Protein AF-A0A2S5BBV4-F1 (afdb_monomer_lite)

Foldseek 3Di:
DDDDPPPQFAAPQPGHGFDAADPQCCPQPVDGHTHNDVVSCVVCVVPCVQQTHVCVVVPDGDDDDPVRVVVVVVVVVVDDD

pLDDT: mean 86.83, std 15.15, range [34.16, 96.5]

Secondary structure (DSSP, 8-state):
-----S--EEPTTT--EE-EE-HHHHHHH----EES-HHHHHHTHHHHTTT-GGGTTTT-PPPPPHHHHHHHHHHHHH---

InterPro domains:
  IPR002893 Zinc finger, MYND-type [PF01753] (11-52)

Radius of gyration: 17.52 Å; chains: 1; bounding box: 59×32×27 Å

Sequence (81 aa):
MSTAPRSSGACLACGAPASLRCSACATKSSMDIVFCSAAHQKEVWSTHKLVCGKRAHPFKLPPFSQQEADYVAWQCIKEPE

Structure (mmCIF, N/CA/C/O backbone):
data_AF-A0A2S5BBV4-F1
#
_entry.id   AF-A0A2S5BBV4-F1
#
loop_
_atom_site.group_PDB
_atom_site.id
_atom_site.type_symbol
_atom_site.label_atom_id
_atom_site.label_alt_id
_atom_site.label_comp_id
_atom_site.label_asym_id
_atom_site.label_entity_id
_atom_site.label_seq_id
_atom_site.pdbx_PDB_ins_code
_atom_site.Cartn_x
_atom_site.Cartn_y
_atom_site.Cartn_z
_atom_site.occupancy
_atom_site.B_iso_or_equiv
_atom_site.auth_seq_id
_atom_site.auth_comp_id
_atom_site.auth_asym_id
_atom_site.auth_atom_id
_atom_site.pdbx_PDB_model_num
ATOM 1 N N . MET A 1 1 ? 26.924 -22.764 -14.460 1.00 34.16 1 MET A N 1
ATOM 2 C CA . MET A 1 1 ? 26.605 -22.298 -13.094 1.00 34.16 1 MET A CA 1
ATOM 3 C C . MET A 1 1 ? 25.148 -21.867 -13.080 1.00 34.16 1 MET A C 1
ATOM 5 O O . MET A 1 1 ? 24.844 -20.772 -13.530 1.00 34.16 1 MET A O 1
ATOM 9 N N . SER A 1 2 ? 24.244 -22.758 -12.676 1.00 43.25 2 SER A N 1
ATOM 10 C CA . SER A 1 2 ? 22.807 -22.469 -12.641 1.00 43.25 2 SER A CA 1
ATOM 11 C C . SER A 1 2 ? 22.484 -21.716 -11.356 1.00 43.25 2 SER A C 1
ATOM 13 O O . SER A 1 2 ? 22.434 -22.304 -10.279 1.00 43.25 2 SER A O 1
ATOM 15 N N . THR A 1 3 ? 22.318 -20.401 -11.454 1.00 43.88 3 THR A N 1
ATOM 16 C CA . THR A 1 3 ? 21.766 -19.588 -10.374 1.00 43.88 3 THR A CA 1
ATOM 17 C C . THR A 1 3 ? 20.262 -19.834 -10.325 1.00 43.88 3 THR A C 1
ATOM 19 O O . THR A 1 3 ? 19.517 -19.414 -11.207 1.00 43.88 3 THR A O 1
ATOM 22 N N . ALA A 1 4 ? 19.808 -20.565 -9.307 1.00 44.75 4 ALA A N 1
ATOM 23 C CA . ALA A 1 4 ? 18.388 -20.712 -9.011 1.00 44.75 4 ALA A CA 1
ATOM 24 C C . ALA A 1 4 ? 17.718 -19.320 -8.953 1.00 44.75 4 ALA A C 1
ATOM 26 O O . ALA A 1 4 ? 18.315 -18.387 -8.395 1.00 44.75 4 ALA A O 1
ATOM 27 N N . PRO A 1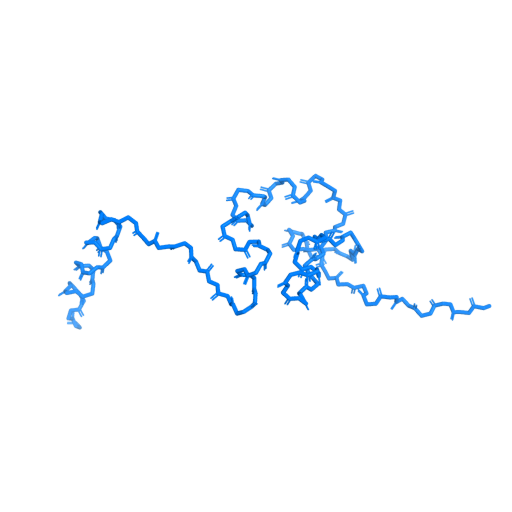 5 ? 16.513 -19.129 -9.520 1.00 46.72 5 PRO A N 1
ATOM 28 C CA . PRO A 1 5 ? 15.849 -17.839 -9.449 1.00 46.72 5 PRO A CA 1
ATOM 29 C C . PRO A 1 5 ? 15.553 -17.505 -7.984 1.00 46.72 5 PRO A C 1
ATOM 31 O O . PRO A 1 5 ? 14.838 -18.224 -7.288 1.00 46.72 5 PRO A O 1
ATOM 34 N N . ARG A 1 6 ? 16.132 -16.393 -7.517 1.00 53.75 6 ARG A N 1
ATOM 35 C CA . ARG A 1 6 ? 15.781 -15.718 -6.262 1.00 53.75 6 ARG A CA 1
ATOM 36 C C . ARG A 1 6 ? 14.281 -15.443 -6.295 1.00 53.75 6 ARG A C 1
ATOM 38 O O . ARG A 1 6 ? 13.902 -14.517 -7.002 1.00 53.75 6 ARG A O 1
ATOM 45 N N . SER A 1 7 ? 13.485 -16.275 -5.616 1.00 56.31 7 SER A N 1
ATOM 46 C CA . SER A 1 7 ? 12.014 -16.224 -5.509 1.00 56.31 7 SER A CA 1
ATOM 47 C C . SER A 1 7 ? 11.367 -15.183 -6.432 1.00 56.31 7 SER A C 1
ATOM 49 O O . SER A 1 7 ? 11.076 -14.053 -6.035 1.00 56.31 7 SER A O 1
ATOM 51 N N . SER A 1 8 ? 11.228 -15.547 -7.706 1.00 62.38 8 SER A N 1
ATOM 52 C CA . SER A 1 8 ? 10.514 -14.750 -8.697 1.00 62.38 8 SER A CA 1
ATOM 53 C C . SER A 1 8 ? 9.031 -14.814 -8.355 1.00 62.38 8 SER A C 1
ATOM 55 O O . SER A 1 8 ? 8.382 -15.830 -8.591 1.00 62.38 8 SER A O 1
ATOM 57 N N . GLY A 1 9 ? 8.527 -13.755 -7.725 1.00 82.44 9 GLY A N 1
ATOM 58 C CA . GLY A 1 9 ? 7.100 -13.588 -7.479 1.00 82.44 9 GLY A CA 1
ATOM 59 C C . GLY A 1 9 ? 6.384 -13.073 -8.727 1.00 82.44 9 GLY A C 1
ATOM 60 O O . GLY A 1 9 ? 7.009 -12.662 -9.707 1.00 82.44 9 GLY A O 1
ATOM 61 N N . ALA A 1 10 ? 5.058 -13.077 -8.681 1.00 92.69 10 ALA A N 1
ATOM 62 C CA . ALA A 1 10 ? 4.228 -12.440 -9.692 1.00 92.69 10 ALA A CA 1
ATOM 63 C C . ALA A 1 10 ? 4.093 -10.940 -9.394 1.00 92.69 10 ALA A C 1
ATOM 65 O O . ALA A 1 10 ? 3.962 -10.535 -8.238 1.00 92.69 10 ALA A O 1
ATOM 66 N N . CYS A 1 11 ? 4.123 -10.109 -10.433 1.00 94.81 11 CYS A N 1
ATOM 67 C CA . CYS A 1 11 ? 3.887 -8.679 -10.317 1.00 94.81 11 CYS A CA 1
ATOM 68 C C . CYS A 1 11 ? 2.509 -8.439 -9.697 1.00 94.81 11 CYS A C 1
ATOM 70 O O . CYS A 1 11 ? 1.514 -8.914 -10.234 1.00 94.81 11 CYS A O 1
ATOM 72 N N . LEU A 1 12 ? 2.437 -7.636 -8.633 1.00 92.56 12 LEU A N 1
ATOM 73 C CA . LEU A 1 12 ? 1.163 -7.340 -7.969 1.00 92.56 12 LEU A CA 1
ATOM 74 C C . LEU A 1 12 ? 0.125 -6.683 -8.902 1.00 92.56 12 LEU A C 1
ATOM 76 O O . LEU A 1 12 ? -1.068 -6.860 -8.697 1.00 92.56 12 LEU A O 1
ATOM 80 N N . ALA A 1 13 ? 0.570 -5.928 -9.910 1.00 94.25 13 ALA A N 1
ATOM 81 C CA . ALA A 1 13 ? -0.324 -5.213 -10.821 1.00 94.25 13 ALA A CA 1
ATOM 82 C C . ALA A 1 13 ? -0.834 -6.083 -11.983 1.00 94.25 13 ALA A C 1
ATOM 84 O O . ALA A 1 13 ? -2.010 -6.023 -12.316 1.00 94.25 13 ALA A O 1
ATOM 85 N N . CYS A 1 14 ? 0.039 -6.888 -12.605 1.00 95.00 14 CYS A N 1
ATOM 86 C CA . CYS A 1 14 ? -0.286 -7.596 -13.853 1.00 95.00 14 CYS A CA 1
ATOM 87 C C . CYS A 1 14 ? -0.046 -9.114 -13.828 1.00 95.00 14 CYS A C 1
ATOM 89 O O . CYS A 1 14 ? -0.275 -9.784 -14.829 1.00 95.00 14 CYS A O 1
ATOM 91 N N . GLY A 1 15 ? 0.480 -9.670 -12.735 1.00 93.31 15 GLY A N 1
ATOM 92 C CA . GLY A 1 15 ? 0.763 -11.102 -12.596 1.00 93.31 15 GLY A CA 1
ATOM 93 C C . GLY A 1 15 ? 2.018 -11.613 -13.320 1.00 93.31 15 GLY A C 1
ATOM 94 O O . GLY A 1 15 ? 2.430 -12.746 -13.085 1.00 93.31 15 GLY A O 1
ATOM 95 N N . ALA A 1 16 ? 2.669 -10.802 -14.161 1.00 93.62 16 ALA A N 1
ATOM 96 C CA . ALA A 1 16 ? 3.878 -11.212 -14.882 1.00 93.62 16 ALA A CA 1
ATOM 97 C C . ALA A 1 16 ? 5.056 -11.517 -13.929 1.00 93.62 16 ALA A C 1
ATOM 99 O O . ALA A 1 16 ? 5.139 -10.897 -12.865 1.00 93.62 16 ALA A O 1
ATOM 100 N N . PRO A 1 17 ? 6.006 -12.399 -14.300 1.00 94.12 17 PRO A N 1
ATOM 101 C CA . PRO A 1 17 ? 7.200 -12.655 -13.499 1.00 94.12 17 PRO A CA 1
ATOM 102 C C . PRO A 1 17 ? 7.941 -11.362 -13.143 1.00 94.12 17 PRO A C 1
ATOM 104 O O . PRO A 1 17 ? 8.199 -10.512 -13.996 1.00 94.12 17 PRO A O 1
ATOM 107 N N . ALA A 1 18 ? 8.263 -11.209 -11.863 1.00 93.06 18 ALA A N 1
ATOM 108 C CA . ALA A 1 18 ? 8.733 -9.959 -11.295 1.00 93.06 18 ALA A CA 1
ATOM 109 C C . ALA A 1 18 ? 9.860 -10.176 -10.283 1.00 93.06 18 ALA A C 1
ATOM 111 O O . ALA A 1 18 ? 9.933 -11.189 -9.586 1.00 93.06 18 ALA A O 1
ATOM 112 N N . SER A 1 19 ? 10.738 -9.179 -10.183 1.00 91.44 19 SER A N 1
ATOM 113 C CA . SER A 1 19 ? 11.873 -9.183 -9.254 1.00 91.44 19 SER A CA 1
ATOM 114 C C . SER A 1 19 ? 12.073 -7.852 -8.527 1.00 91.44 19 SER A C 1
ATOM 116 O O . SER A 1 19 ? 12.772 -7.820 -7.513 1.00 91.44 19 SER A O 1
ATOM 118 N N . LEU A 1 20 ? 11.448 -6.760 -8.988 1.00 92.75 20 LEU A N 1
ATOM 119 C CA . LEU A 1 20 ? 11.550 -5.455 -8.340 1.00 92.75 20 LEU A CA 1
ATOM 120 C C . LEU A 1 20 ? 10.695 -5.448 -7.073 1.00 92.75 20 LEU A C 1
ATOM 122 O O . LEU A 1 20 ? 9.472 -5.460 -7.152 1.00 92.75 20 LEU A O 1
ATOM 126 N N . ARG A 1 21 ? 11.325 -5.419 -5.898 1.00 93.81 21 ARG A N 1
ATOM 127 C CA . ARG A 1 21 ? 10.618 -5.476 -4.610 1.00 93.81 21 ARG A CA 1
ATOM 128 C C . ARG A 1 21 ? 10.357 -4.088 -4.038 1.00 93.81 21 ARG A C 1
ATOM 130 O O . ARG A 1 21 ? 11.193 -3.193 -4.159 1.00 93.81 21 ARG A O 1
ATOM 137 N N . CYS A 1 22 ? 9.249 -3.927 -3.316 1.00 94.88 22 CYS A N 1
ATOM 138 C CA . CYS A 1 22 ? 9.066 -2.755 -2.462 1.00 94.88 22 CYS A CA 1
ATOM 139 C C . CYS A 1 22 ? 10.017 -2.833 -1.257 1.00 94.88 22 CYS A C 1
ATOM 141 O O . CYS A 1 22 ? 9.793 -3.612 -0.328 1.00 94.88 22 CYS A O 1
ATOM 143 N N . SER A 1 23 ? 11.059 -1.996 -1.249 1.00 93.06 23 SER A N 1
ATOM 144 C CA . SER A 1 23 ? 12.095 -1.981 -0.204 1.00 93.06 23 SER A CA 1
ATOM 145 C C . SER A 1 23 ? 11.521 -1.803 1.202 1.00 93.06 23 SER A C 1
ATOM 147 O O . SER A 1 23 ? 11.955 -2.467 2.143 1.00 93.06 23 SER A O 1
ATOM 149 N N . ALA A 1 24 ? 10.500 -0.958 1.360 1.00 94.88 24 ALA A N 1
ATOM 150 C CA . ALA A 1 24 ? 9.857 -0.732 2.648 1.00 94.88 24 ALA A CA 1
ATOM 151 C C . ALA A 1 24 ? 9.128 -1.979 3.169 1.00 94.88 24 ALA A C 1
ATOM 153 O O . ALA A 1 24 ? 9.165 -2.228 4.369 1.00 94.88 24 ALA A O 1
ATOM 154 N N . CYS A 1 25 ? 8.480 -2.761 2.302 1.00 95.00 25 CYS A N 1
ATOM 155 C CA . CYS A 1 25 ? 7.785 -3.984 2.717 1.00 95.00 25 CYS A CA 1
ATOM 156 C C . CYS A 1 25 ? 8.775 -5.114 3.016 1.00 95.00 25 CYS A C 1
ATOM 158 O O . CYS A 1 25 ? 8.674 -5.758 4.058 1.00 95.00 25 CYS A O 1
ATOM 160 N N . ALA A 1 26 ? 9.800 -5.265 2.175 1.00 93.06 26 ALA A N 1
ATOM 161 C CA . ALA A 1 26 ? 10.852 -6.250 2.397 1.00 93.06 26 ALA A CA 1
ATOM 162 C C . ALA A 1 26 ? 11.571 -6.018 3.740 1.00 93.06 26 ALA A C 1
ATOM 164 O O . ALA A 1 26 ? 11.805 -6.956 4.493 1.00 93.06 26 ALA A O 1
ATOM 165 N N . THR A 1 27 ? 11.870 -4.758 4.079 1.00 93.94 27 THR A N 1
ATOM 166 C CA . THR A 1 27 ? 12.627 -4.421 5.300 1.00 93.94 27 THR A CA 1
ATOM 167 C C . THR A 1 27 ? 11.776 -4.303 6.561 1.00 93.94 27 THR A C 1
ATOM 169 O O . THR A 1 27 ? 12.249 -4.642 7.641 1.00 93.94 27 THR A O 1
ATOM 172 N N . LYS A 1 28 ? 10.541 -3.790 6.469 1.00 94.62 28 LYS A N 1
ATOM 173 C CA . LYS A 1 28 ? 9.743 -3.425 7.658 1.00 94.62 28 LYS A CA 1
ATOM 174 C C . LYS A 1 28 ? 8.662 -4.437 8.028 1.00 94.62 28 LYS A C 1
ATOM 176 O O . LYS A 1 28 ? 8.090 -4.304 9.106 1.00 94.62 28 LYS A O 1
ATOM 181 N N . SER A 1 29 ? 8.339 -5.373 7.142 1.00 90.44 29 SER A N 1
ATOM 182 C CA . SER A 1 29 ? 7.267 -6.359 7.344 1.00 90.44 29 SER A CA 1
ATOM 183 C C . SER A 1 29 ? 7.586 -7.735 6.765 1.00 90.44 29 SER A C 1
ATOM 185 O O . SER A 1 29 ? 6.697 -8.581 6.709 1.00 90.44 29 SER A O 1
ATOM 187 N N . SER A 1 30 ? 8.835 -7.974 6.336 1.00 88.12 30 SER A N 1
ATOM 188 C CA . SER A 1 30 ? 9.283 -9.244 5.734 1.00 88.12 30 SER A CA 1
ATOM 189 C C . SER A 1 30 ? 8.388 -9.738 4.585 1.00 88.12 30 SER A C 1
ATOM 191 O O . 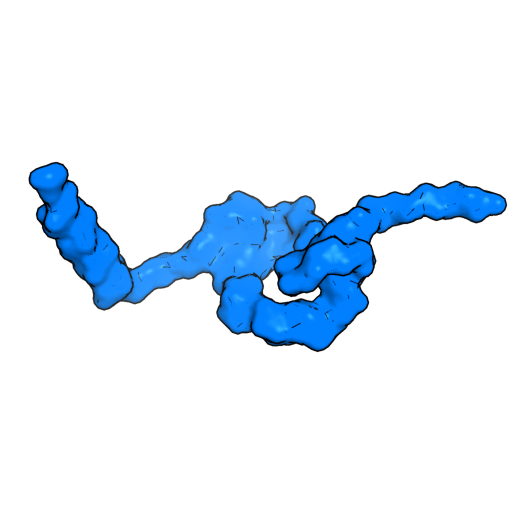SER A 1 30 ? 8.319 -10.931 4.308 1.00 88.12 30 SER A O 1
ATOM 193 N N . MET A 1 31 ? 7.689 -8.814 3.918 1.00 90.00 31 MET A N 1
ATOM 194 C CA . MET A 1 31 ? 6.769 -9.096 2.819 1.00 90.00 31 MET A CA 1
ATOM 195 C C . MET A 1 31 ? 7.441 -8.783 1.488 1.00 90.00 31 MET A C 1
ATOM 197 O O . MET A 1 31 ? 7.796 -7.632 1.213 1.00 90.00 31 MET A O 1
ATOM 201 N N . ASP A 1 32 ? 7.538 -9.790 0.628 1.00 89.81 32 ASP A N 1
ATOM 202 C CA . ASP A 1 32 ? 8.074 -9.656 -0.723 1.00 89.81 32 ASP A CA 1
ATOM 203 C C . ASP A 1 32 ? 6.967 -9.283 -1.721 1.00 89.81 32 ASP A C 1
ATOM 205 O O . ASP A 1 32 ? 6.533 -10.083 -2.546 1.00 89.81 32 ASP A O 1
ATOM 209 N N . ILE A 1 33 ? 6.511 -8.029 -1.657 1.00 92.12 33 ILE A N 1
ATOM 210 C CA . ILE A 1 33 ? 5.647 -7.457 -2.700 1.00 92.12 33 ILE A CA 1
ATOM 211 C C . ILE A 1 33 ? 6.525 -7.062 -3.885 1.00 92.12 33 ILE A C 1
ATOM 213 O O . ILE A 1 33 ? 7.375 -6.169 -3.759 1.00 92.12 33 ILE A O 1
ATOM 217 N N . VAL A 1 34 ? 6.313 -7.724 -5.025 1.00 95.06 34 VAL A N 1
ATOM 218 C CA . VAL A 1 34 ? 7.142 -7.572 -6.224 1.00 95.06 34 VAL A CA 1
ATOM 219 C C . VAL A 1 34 ? 6.383 -6.982 -7.414 1.00 95.06 34 VAL A C 1
ATOM 221 O O . VAL A 1 34 ? 5.172 -7.139 -7.570 1.00 95.06 34 VAL A O 1
ATOM 224 N N . PHE A 1 35 ? 7.127 -6.303 -8.278 1.00 95.19 35 PHE A N 1
ATOM 225 C CA . PHE A 1 35 ? 6.670 -5.631 -9.485 1.00 95.19 35 PHE A CA 1
ATOM 226 C C . PHE A 1 35 ? 7.589 -5.989 -10.654 1.00 95.19 35 PHE A C 1
ATOM 228 O O . PHE A 1 35 ? 8.776 -6.265 -10.471 1.00 95.19 35 PHE A O 1
ATOM 235 N N . CYS A 1 36 ? 7.056 -5.998 -11.874 1.00 95.38 36 CYS A N 1
ATOM 236 C CA . CYS A 1 36 ? 7.900 -6.144 -13.060 1.00 95.38 36 CYS A CA 1
ATOM 237 C C . CYS A 1 36 ? 8.565 -4.811 -13.455 1.00 95.3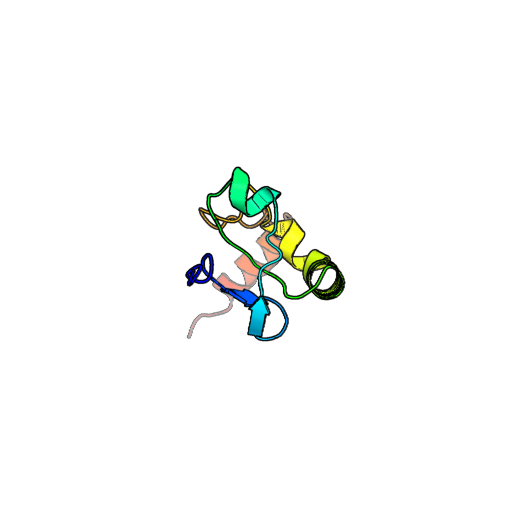8 36 CYS A C 1
ATOM 239 O O . CYS A 1 36 ? 9.602 -4.822 -14.109 1.00 95.38 36 CYS A O 1
ATOM 241 N N . SER A 1 37 ? 8.010 -3.665 -13.034 1.00 95.06 37 SER A N 1
ATOM 242 C CA . SER A 1 37 ? 8.543 -2.330 -13.328 1.00 95.06 37 SER A CA 1
ATOM 243 C C . SER A 1 37 ? 8.144 -1.286 -12.274 1.00 95.06 37 SER A C 1
ATOM 245 O O . SER A 1 37 ? 7.164 -1.452 -11.543 1.00 95.06 37 SER A O 1
ATOM 247 N N . ALA A 1 38 ? 8.877 -0.168 -12.229 1.00 94.75 38 ALA A N 1
ATOM 248 C CA . ALA A 1 38 ? 8.529 0.982 -11.390 1.00 94.75 38 ALA A CA 1
ATOM 249 C C . ALA A 1 38 ? 7.220 1.665 -11.834 1.00 94.75 38 ALA A C 1
ATOM 251 O O . ALA A 1 38 ? 6.546 2.289 -11.016 1.00 94.75 38 ALA A O 1
ATOM 252 N N . ALA A 1 39 ? 6.835 1.524 -13.108 1.00 96.50 39 ALA A N 1
ATOM 253 C CA . ALA A 1 39 ? 5.572 2.045 -13.624 1.00 96.50 39 ALA A CA 1
ATOM 254 C C . ALA A 1 39 ? 4.377 1.348 -12.959 1.00 96.50 39 ALA A C 1
ATOM 256 O O . ALA A 1 39 ? 3.525 2.028 -12.396 1.00 96.50 39 ALA A O 1
ATOM 257 N N . HIS A 1 40 ? 4.379 0.011 -12.903 1.00 95.75 40 HIS A N 1
ATOM 258 C CA . HIS A 1 40 ? 3.337 -0.748 -12.200 1.00 95.75 40 HIS A CA 1
ATOM 259 C C . HIS A 1 40 ? 3.339 -0.495 -10.691 1.00 95.75 40 HIS A C 1
ATOM 261 O O . HIS A 1 40 ? 2.279 -0.432 -10.075 1.00 95.75 40 HIS A O 1
ATOM 267 N N . GLN A 1 41 ? 4.513 -0.297 -10.081 1.00 94.88 41 GLN A N 1
ATOM 268 C CA . GLN A 1 41 ? 4.570 0.121 -8.680 1.00 94.88 41 GLN A CA 1
ATOM 269 C C . GLN A 1 41 ? 3.891 1.484 -8.472 1.00 94.88 41 GLN A C 1
ATOM 271 O O . GLN A 1 41 ? 3.167 1.661 -7.494 1.00 94.88 41 GLN A O 1
ATOM 276 N N . LYS A 1 42 ? 4.123 2.445 -9.376 1.00 96.38 42 LYS A N 1
ATOM 277 C CA . LYS A 1 42 ? 3.521 3.784 -9.323 1.00 96.38 42 LYS A CA 1
ATOM 278 C C . LYS A 1 42 ? 2.014 3.742 -9.570 1.00 96.38 42 LYS A C 1
ATOM 280 O O . LYS A 1 42 ? 1.284 4.458 -8.894 1.00 96.38 42 LYS A O 1
ATOM 285 N N . GLU A 1 43 ? 1.565 2.902 -10.494 1.00 96.44 43 GLU A N 1
ATOM 286 C CA . GLU A 1 43 ? 0.152 2.709 -10.824 1.00 96.44 43 GLU A CA 1
ATOM 287 C C . GLU A 1 43 ? -0.660 2.276 -9.598 1.00 96.44 43 GLU A C 1
ATOM 289 O O . GLU A 1 43 ? -1.656 2.913 -9.261 1.00 96.44 43 GLU A O 1
ATOM 294 N N . VAL A 1 44 ? -0.175 1.281 -8.849 1.00 94.94 44 VAL A N 1
ATOM 295 C CA . VAL A 1 44 ? -0.850 0.812 -7.627 1.00 94.94 44 VAL A CA 1
ATOM 296 C C . VAL A 1 44 ? -0.437 1.581 -6.366 1.00 94.94 44 VAL A C 1
ATOM 298 O O . VAL A 1 44 ? -0.869 1.249 -5.262 1.00 94.94 44 VAL A O 1
ATOM 301 N N . TRP A 1 45 ? 0.417 2.605 -6.473 1.00 95.31 45 TRP A N 1
ATOM 302 C CA . TRP A 1 45 ? 0.955 3.306 -5.301 1.00 95.31 45 TRP A CA 1
ATOM 303 C C . TRP A 1 45 ? -0.136 3.990 -4.474 1.00 95.31 45 TRP A C 1
ATOM 305 O O . TRP A 1 45 ? -0.034 4.043 -3.248 1.00 95.31 45 TRP A O 1
ATOM 315 N N . SER A 1 46 ? -1.193 4.486 -5.123 1.00 94.75 46 SER A N 1
ATOM 316 C CA . SER A 1 46 ? -2.328 5.148 -4.469 1.00 94.75 46 SER A CA 1
ATOM 317 C C . SER A 1 46 ? -2.991 4.270 -3.403 1.00 94.75 46 SER A C 1
ATOM 319 O O . SER A 1 46 ? -3.338 4.783 -2.339 1.00 94.75 46 SER A O 1
ATOM 321 N N . THR A 1 47 ? -3.092 2.962 -3.643 1.00 92.81 47 THR A N 1
ATOM 322 C CA . THR A 1 47 ? -3.642 1.976 -2.704 1.00 92.81 47 THR A CA 1
ATOM 323 C C . THR A 1 47 ? -2.542 1.344 -1.853 1.00 92.81 47 THR A C 1
ATOM 325 O O . THR A 1 47 ? -2.663 1.284 -0.629 1.00 92.81 47 THR A O 1
ATOM 328 N N . HIS A 1 48 ? -1.410 0.962 -2.454 1.00 94.75 48 HIS A N 1
ATOM 329 C CA . HIS A 1 48 ? -0.301 0.327 -1.739 1.00 94.75 48 HIS A CA 1
ATOM 330 C C . HIS A 1 48 ? 0.249 1.206 -0.607 1.00 94.75 48 HIS A C 1
ATOM 332 O O . HIS A 1 48 ? 0.570 0.693 0.467 1.00 94.75 48 HIS A O 1
ATOM 338 N N . LYS A 1 49 ? 0.299 2.536 -0.779 1.00 95.25 49 LYS A N 1
ATOM 339 C CA . LYS A 1 49 ? 0.773 3.468 0.261 1.00 95.25 49 LYS A CA 1
ATOM 340 C C . LYS A 1 49 ? -0.028 3.387 1.564 1.00 95.25 49 LYS A C 1
ATOM 342 O O . LYS A 1 49 ? 0.503 3.756 2.609 1.00 95.25 49 LYS A O 1
ATOM 347 N N . LEU A 1 50 ? -1.278 2.914 1.531 1.00 94.12 50 LEU A N 1
ATOM 348 C CA . LEU A 1 50 ? -2.133 2.768 2.716 1.00 94.12 50 LEU A CA 1
ATOM 349 C C . LEU A 1 50 ? -1.706 1.597 3.601 1.00 94.12 50 LEU A C 1
ATOM 351 O O . LEU A 1 50 ? -1.966 1.608 4.798 1.00 94.12 50 LEU A O 1
ATOM 355 N N . VAL A 1 51 ? -1.013 0.617 3.026 1.00 94.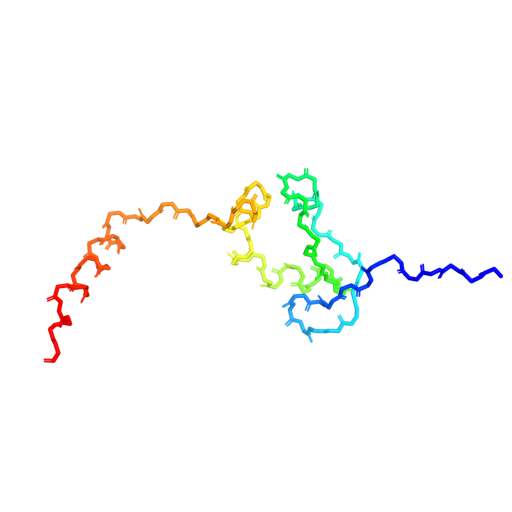75 51 VAL A N 1
ATOM 356 C CA . VAL A 1 51 ? -0.618 -0.621 3.711 1.00 94.75 51 VAL A CA 1
ATOM 357 C C . VAL A 1 51 ? 0.878 -0.910 3.577 1.00 94.75 51 VAL A C 1
ATOM 359 O O . VAL A 1 51 ? 1.359 -1.937 4.027 1.00 94.75 51 VAL A O 1
ATOM 362 N N . CYS A 1 52 ? 1.657 0.000 2.992 1.00 95.75 52 CYS A N 1
ATOM 363 C CA . CYS A 1 52 ? 3.090 -0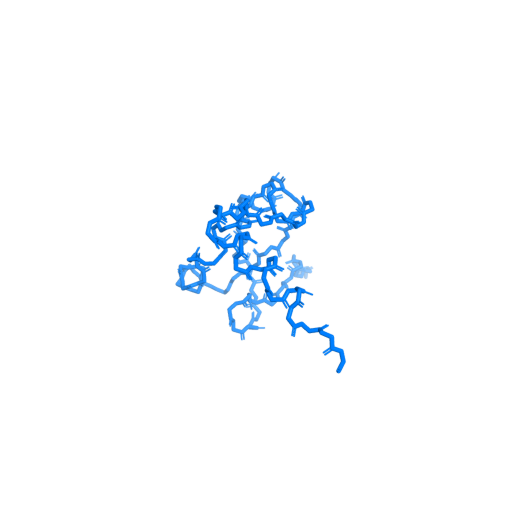.183 2.782 1.00 95.75 52 CYS A CA 1
ATOM 364 C C . CYS A 1 52 ? 3.885 -0.251 4.105 1.00 95.75 52 CYS A C 1
ATOM 366 O O . CYS A 1 52 ? 3.550 0.397 5.106 1.00 95.75 52 CYS A O 1
ATOM 368 N N . GLY A 1 53 ? 5.001 -0.986 4.092 1.00 94.38 53 GLY A N 1
ATOM 369 C CA . GLY A 1 53 ? 5.948 -1.067 5.202 1.00 94.38 53 GLY A CA 1
ATOM 370 C C . GLY A 1 53 ? 5.407 -1.902 6.359 1.00 94.38 53 GLY A C 1
ATOM 371 O O . GLY A 1 53 ? 4.872 -2.982 6.134 1.00 94.38 53 GLY A O 1
ATOM 372 N N . LYS A 1 54 ? 5.506 -1.389 7.594 1.00 95.12 54 LYS A N 1
ATOM 373 C CA . LYS A 1 54 ? 5.059 -2.082 8.824 1.00 95.12 54 LYS A CA 1
ATOM 374 C C . LYS A 1 54 ? 3.569 -2.463 8.822 1.00 95.12 54 LYS A C 1
ATOM 376 O O . LYS A 1 54 ? 3.152 -3.273 9.637 1.00 95.12 54 LYS A O 1
ATOM 381 N N . ARG A 1 55 ? 2.770 -1.845 7.945 1.00 94.56 55 ARG A N 1
ATOM 382 C CA . ARG A 1 55 ? 1.335 -2.116 7.779 1.00 94.56 55 ARG A CA 1
ATOM 383 C C . ARG A 1 55 ? 1.031 -3.265 6.817 1.00 94.56 55 ARG A C 1
ATOM 385 O O . ARG A 1 55 ? -0.123 -3.665 6.728 1.00 94.56 55 ARG A O 1
ATOM 392 N N . ALA A 1 56 ? 2.030 -3.776 6.097 1.00 93.38 56 ALA A N 1
ATOM 393 C CA . ALA A 1 56 ? 1.801 -4.841 5.125 1.00 93.38 56 ALA A CA 1
ATOM 394 C C . ALA A 1 56 ? 1.645 -6.189 5.834 1.00 93.38 56 ALA A C 1
ATOM 396 O O . ALA A 1 56 ? 0.844 -7.014 5.408 1.00 93.38 56 ALA A O 1
ATOM 397 N N . HIS A 1 57 ? 2.383 -6.393 6.930 1.00 92.50 57 HIS A N 1
ATOM 398 C CA . HIS A 1 57 ? 2.264 -7.578 7.768 1.00 92.50 57 HIS A CA 1
ATOM 399 C C . HIS A 1 57 ? 2.591 -7.262 9.242 1.00 92.50 57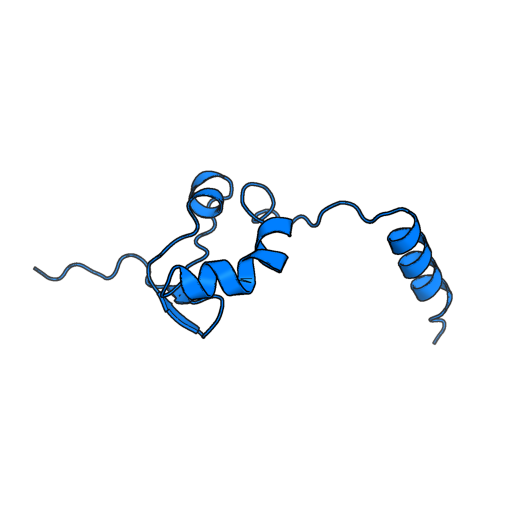 HIS A C 1
ATOM 401 O O . HIS A 1 57 ? 3.698 -6.792 9.518 1.00 92.50 57 HIS A O 1
ATOM 407 N N . PRO A 1 58 ? 1.655 -7.506 10.183 1.00 92.12 58 PRO A N 1
ATOM 408 C CA . PRO A 1 58 ? 0.256 -7.867 9.928 1.00 92.12 58 PRO A CA 1
ATOM 409 C C . PRO A 1 58 ? -0.463 -6.772 9.123 1.00 92.12 58 PRO A C 1
ATOM 411 O O . PRO A 1 58 ? -0.139 -5.589 9.255 1.00 92.12 58 PRO A O 1
ATOM 414 N N . PHE A 1 59 ? -1.407 -7.181 8.271 1.00 90.75 59 PHE A N 1
ATOM 415 C CA . PHE A 1 59 ? -2.151 -6.262 7.412 1.00 90.75 59 PHE A CA 1
ATOM 416 C C . PHE A 1 59 ? -2.934 -5.262 8.268 1.00 90.75 59 PHE A C 1
ATOM 418 O O . PHE A 1 59 ? -3.748 -5.655 9.104 1.00 90.75 59 PHE A O 1
ATOM 425 N N . LYS A 1 60 ? -2.662 -3.968 8.082 1.00 92.38 60 LYS A N 1
ATOM 426 C CA . LYS A 1 60 ? -3.284 -2.877 8.839 1.00 92.38 60 LYS A CA 1
ATOM 427 C C . LYS A 1 60 ? -3.697 -1.749 7.907 1.00 92.38 60 LYS A C 1
ATOM 429 O O . LYS A 1 60 ? -2.842 -1.059 7.348 1.00 92.38 60 LYS A O 1
ATOM 434 N N . LEU A 1 61 ? -5.003 -1.527 7.799 1.00 89.62 61 LEU A N 1
ATOM 435 C CA . LEU A 1 61 ? -5.540 -0.317 7.187 1.00 89.62 61 LEU A CA 1
ATOM 436 C C . LEU A 1 61 ? -5.310 0.893 8.109 1.00 89.62 61 LEU A C 1
ATOM 438 O O . LEU A 1 61 ? -5.177 0.728 9.327 1.00 89.62 61 LEU A O 1
ATOM 442 N N . PRO A 1 62 ? -5.227 2.115 7.555 1.00 87.88 62 PRO A N 1
ATOM 443 C CA . PRO A 1 62 ? -5.358 3.325 8.356 1.00 87.88 62 PRO A CA 1
ATOM 444 C C . PRO A 1 62 ? -6.691 3.316 9.125 1.00 87.88 62 PRO A C 1
ATOM 446 O O . PRO A 1 62 ? -7.657 2.730 8.631 1.00 87.88 62 PRO A O 1
ATOM 449 N N . PRO A 1 63 ? -6.769 3.978 10.292 1.00 90.12 63 PRO A N 1
ATOM 450 C CA . PRO A 1 63 ? -8.047 4.220 10.946 1.00 90.12 63 PRO A CA 1
ATOM 451 C C . PRO A 1 63 ? -9.012 4.923 9.990 1.00 90.12 63 PRO A C 1
ATOM 453 O O . PRO A 1 63 ? -8.599 5.815 9.245 1.00 90.12 63 PRO A O 1
ATOM 456 N N . PHE A 1 64 ? -10.281 4.527 10.032 1.00 91.38 64 PHE A N 1
ATOM 457 C CA . PHE A 1 64 ? -11.342 5.247 9.341 1.00 91.38 64 PHE A CA 1
ATOM 458 C C . PHE A 1 64 ? -11.496 6.648 9.931 1.00 91.38 64 PHE A C 1
ATOM 460 O O . PHE A 1 64 ? -11.301 6.861 11.131 1.00 91.38 64 PHE A O 1
ATOM 467 N N . SER A 1 65 ? -11.854 7.608 9.084 1.00 92.75 65 SER A N 1
ATOM 468 C CA . SER A 1 65 ? -12.409 8.872 9.559 1.00 92.75 65 SER A CA 1
ATOM 469 C C . SER A 1 65 ? -13.716 8.619 10.313 1.00 92.75 65 SER A C 1
ATOM 471 O O . SER A 1 65 ? -14.368 7.593 10.113 1.00 92.75 65 SER A O 1
ATOM 473 N N . GLN A 1 66 ? -14.130 9.568 11.156 1.00 94.00 66 GLN A N 1
ATOM 474 C CA . GLN A 1 66 ? -15.396 9.436 11.882 1.00 94.00 66 GLN A CA 1
ATOM 475 C C . GLN A 1 66 ? -16.573 9.232 10.918 1.00 94.00 66 GLN A C 1
ATOM 477 O O . GLN A 1 66 ? -17.387 8.350 11.135 1.00 94.00 66 GLN A O 1
ATOM 482 N N . GLN A 1 67 ? -16.599 9.964 9.800 1.00 95.50 67 GLN A N 1
ATOM 483 C CA . GLN A 1 67 ? -17.638 9.825 8.781 1.00 95.50 67 GLN A CA 1
ATOM 484 C C . GLN A 1 67 ? -17.656 8.428 8.137 1.00 95.50 67 GLN A C 1
ATOM 486 O O . GLN A 1 67 ? -18.726 7.854 7.948 1.00 95.50 67 GLN A O 1
ATOM 491 N N . GLU A 1 68 ? -16.490 7.873 7.793 1.00 94.62 68 GLU A N 1
ATOM 492 C CA . GLU A 1 68 ? -16.391 6.507 7.260 1.00 94.62 68 GLU A CA 1
ATOM 493 C C . GLU A 1 68 ? -16.819 5.472 8.309 1.00 94.62 68 GLU A C 1
ATOM 495 O O . GLU A 1 68 ? -17.530 4.525 7.979 1.00 94.62 68 GLU A O 1
ATOM 500 N N . ALA A 1 69 ? -16.435 5.669 9.573 1.00 93.19 69 ALA A N 1
ATOM 501 C CA . ALA A 1 69 ? -16.834 4.801 10.675 1.00 93.19 69 ALA A CA 1
ATOM 502 C C . ALA A 1 69 ? -18.352 4.841 10.909 1.00 93.19 69 ALA A C 1
ATOM 504 O O . ALA A 1 69 ? -18.971 3.785 11.022 1.00 93.19 69 ALA A O 1
ATOM 505 N N . ASP A 1 70 ? -18.955 6.031 10.911 1.00 94.94 70 ASP A N 1
ATOM 506 C CA . ASP A 1 70 ? -20.400 6.228 11.057 1.00 94.94 70 ASP A CA 1
ATOM 507 C C . ASP A 1 70 ? -21.160 5.578 9.895 1.00 94.94 70 ASP A C 1
ATOM 509 O O . ASP A 1 70 ? -22.169 4.908 10.109 1.00 94.94 70 ASP A O 1
ATOM 513 N N . TYR A 1 71 ? -20.655 5.724 8.664 1.00 93.75 71 TYR A N 1
ATOM 514 C CA . TYR A 1 71 ? -21.232 5.077 7.488 1.00 93.75 71 TYR A CA 1
ATOM 515 C C . TYR A 1 71 ? -21.200 3.550 7.610 1.00 93.75 71 TYR A C 1
ATOM 517 O O . TYR A 1 71 ? -22.229 2.907 7.419 1.00 93.75 71 TYR A O 1
ATOM 525 N N . VAL A 1 72 ? -20.052 2.961 7.962 1.00 90.38 72 VAL A N 1
ATOM 526 C CA . VAL A 1 72 ? -19.924 1.504 8.133 1.00 90.38 72 VAL A CA 1
ATOM 527 C C . VAL A 1 72 ? -20.814 1.006 9.273 1.00 90.38 72 VAL A C 1
ATOM 529 O O . VAL A 1 72 ? -21.536 0.028 9.097 1.00 90.38 72 VAL A O 1
ATOM 532 N N . ALA A 1 73 ? -20.829 1.703 10.412 1.00 90.25 73 ALA A N 1
ATOM 533 C CA . ALA A 1 73 ? -21.697 1.367 11.537 1.00 90.25 73 ALA A CA 1
ATOM 534 C C . ALA A 1 73 ? -23.181 1.406 11.139 1.00 90.25 73 ALA A C 1
ATOM 536 O O . ALA A 1 73 ? -23.943 0.512 11.500 1.00 90.25 73 ALA A O 1
ATOM 537 N N . TRP A 1 74 ? -23.585 2.401 10.347 1.00 89.94 74 TRP A N 1
ATOM 538 C CA . TRP A 1 74 ? -24.946 2.508 9.832 1.00 89.94 74 TRP A CA 1
ATOM 539 C C . TRP A 1 74 ? -25.318 1.365 8.882 1.00 89.94 74 TRP A C 1
ATOM 541 O O . TRP A 1 74 ? -26.437 0.866 8.968 1.00 89.94 74 TRP A O 1
ATOM 551 N N . GLN A 1 75 ? -24.398 0.916 8.018 1.00 87.25 75 GLN A N 1
ATOM 552 C CA . GLN A 1 75 ? -24.628 -0.254 7.155 1.00 87.25 75 GLN A CA 1
ATOM 553 C C . GLN A 1 75 ? -24.859 -1.522 7.986 1.00 87.25 75 GLN A C 1
ATOM 555 O O . GLN A 1 75 ? -25.825 -2.236 7.743 1.00 87.25 75 GLN A O 1
ATOM 560 N N . CYS A 1 76 ? -24.052 -1.755 9.026 1.00 82.88 76 CYS A N 1
ATOM 561 C CA . CYS A 1 76 ? -24.218 -2.917 9.906 1.00 82.88 76 CYS A CA 1
ATOM 562 C C . CYS A 1 76 ? -25.554 -2.923 10.668 1.00 82.88 76 CYS A C 1
ATOM 564 O O . CYS A 1 76 ? -26.062 -3.984 11.006 1.00 82.88 76 CYS A O 1
ATOM 566 N N . ILE A 1 77 ? -26.128 -1.749 10.948 1.00 80.69 77 ILE A N 1
ATOM 567 C CA . ILE A 1 77 ? -27.450 -1.624 11.584 1.00 80.69 77 ILE A CA 1
ATOM 568 C C . ILE A 1 77 ? -28.584 -1.854 10.565 1.00 80.69 77 ILE A C 1
ATOM 570 O O . ILE A 1 77 ? -29.698 -2.209 10.949 1.00 80.69 77 ILE A O 1
ATOM 574 N N . LYS A 1 78 ? -28.318 -1.638 9.271 1.00 69.38 78 LYS A N 1
ATOM 575 C CA . LYS A 1 78 ? -29.301 -1.703 8.182 1.00 69.38 78 LYS A CA 1
ATOM 576 C C . LYS A 1 78 ? -29.427 -3.046 7.471 1.00 69.38 78 LYS A C 1
ATOM 578 O O . LYS A 1 78 ? -30.352 -3.168 6.674 1.00 69.38 78 LYS A O 1
ATOM 583 N N . GLU A 1 79 ? -28.579 -4.022 7.772 1.00 55.47 79 GLU A N 1
ATOM 584 C CA . GLU A 1 79 ? -28.759 -5.418 7.353 1.00 55.47 79 GLU A CA 1
ATOM 585 C C . GLU A 1 79 ? -29.351 -6.274 8.498 1.00 55.47 79 GLU A C 1
ATOM 587 O O . GLU A 1 79 ? -28.639 -7.094 9.079 1.00 55.47 79 GLU A O 1
ATOM 592 N N . PRO A 1 80 ? -30.634 -6.125 8.885 1.00 58.03 80 PRO A N 1
ATOM 593 C CA . PRO A 1 80 ? -31.394 -7.293 9.300 1.00 58.03 80 PRO A CA 1
ATOM 594 C C . PRO A 1 80 ? -31.784 -8.075 8.029 1.00 58.03 80 PRO A C 1
ATOM 596 O O . PRO A 1 80 ? -32.080 -7.456 7.008 1.00 58.03 80 PRO A O 1
ATOM 599 N N . GLU A 1 81 ? -31.725 -9.407 8.088 1.00 58.97 81 GLU A N 1
ATOM 600 C CA . GLU A 1 81 ? -32.086 -10.338 6.996 1.00 58.97 81 GLU A CA 1
ATOM 601 C C . GLU A 1 81 ? -33.317 -9.942 6.159 1.00 58.97 81 GLU A C 1
ATOM 603 O O . GLU A 1 81 ? -34.341 -9.511 6.745 1.00 58.97 81 GLU A O 1
#

Organism: NCBI:txid741276